Protein AF-A0A0B2UQ10-F1 (afdb_monomer_lite)

Secondary structure (DSSP, 8-state):
-HHHHHHHTTTSTTHHHH-EEEE-SHHHHHHHHHH-TTSEEEE---GGGSS---TTSHHHHHHHHHHHHHHHHHHHTT--EEE--TTPPPSS-GGGG-GGG-TT-SEEE--S---TT-TTTTT--HHHHHHHHHHHHHT-TTHHHHHHHHHHHHHTS---HHHHHHHHHHHHHHS--

Radius of gyration: 16.88 Å; chains: 1; bounding box: 43×41×45 Å

InterPro domains:
  IPR005069 Nucleotide-diphospho-sugar transferase [PF03407] (15-124)

pLDDT: mean 71.68, std 19.84, range [31.17, 96.81]

Structure (mmCIF, N/CA/C/O backbone):
data_AF-A0A0B2UQ10-F1
#
_entry.id   AF-A0A0B2UQ10-F1
#
loop_
_atom_site.group_PDB
_atom_site.id
_atom_site.type_symbol
_atom_site.label_atom_id
_atom_site.label_alt_id
_atom_site.label_comp_id
_atom_site.label_asym_id
_atom_site.label_entity_id
_atom_site.label_seq_id
_atom_site.pdbx_PDB_ins_code
_atom_site.Cartn_x
_atom_site.Cartn_y
_atom_site.Cartn_z
_atom_site.occupancy
_atom_site.B_iso_or_equiv
_atom_site.auth_seq_id
_atom_site.auth_comp_id
_atom_site.auth_asym_id
_atom_site.auth_atom_id
_atom_site.pdbx_PDB_model_num
ATOM 1 N N . MET A 1 1 ? 10.064 -7.981 -3.252 1.00 75.38 1 MET A N 1
ATOM 2 C CA . MET A 1 1 ? 9.809 -7.878 -1.796 1.00 75.38 1 MET A CA 1
ATOM 3 C C . MET A 1 1 ? 8.342 -8.130 -1.459 1.00 75.38 1 MET A C 1
ATOM 5 O O . MET A 1 1 ? 8.085 -8.868 -0.522 1.00 75.38 1 MET A O 1
ATOM 9 N N . THR A 1 2 ? 7.395 -7.695 -2.297 1.00 87.62 2 THR A N 1
ATOM 10 C CA . THR A 1 2 ? 5.944 -7.955 -2.165 1.00 87.62 2 THR A CA 1
ATOM 11 C C . THR A 1 2 ? 5.552 -9.396 -1.809 1.00 87.62 2 THR A C 1
ATOM 13 O O . THR A 1 2 ? 4.711 -9.603 -0.942 1.00 87.62 2 THR A O 1
ATOM 16 N N . PHE A 1 3 ? 6.159 -10.416 -2.428 1.00 91.19 3 PHE A N 1
ATOM 17 C CA . PHE A 1 3 ? 5.834 -11.816 -2.110 1.00 91.19 3 PHE A CA 1
ATOM 18 C C . PHE A 1 3 ? 6.273 -12.227 -0.700 1.00 91.19 3 PHE A C 1
ATOM 20 O O . PHE A 1 3 ? 5.588 -13.026 -0.071 1.00 91.19 3 PHE A O 1
ATOM 27 N N . ASN A 1 4 ? 7.354 -11.648 -0.167 1.00 89.62 4 ASN A N 1
ATOM 28 C CA . ASN A 1 4 ? 7.750 -11.888 1.221 1.00 89.62 4 ASN A CA 1
ATOM 29 C C . ASN A 1 4 ? 6.690 -11.336 2.178 1.00 89.62 4 ASN A C 1
ATOM 31 O O . ASN A 1 4 ? 6.293 -12.041 3.102 1.00 89.62 4 ASN A O 1
ATOM 35 N N . PHE A 1 5 ? 6.186 -10.126 1.916 1.00 90.62 5 PHE A N 1
ATOM 36 C CA . PHE A 1 5 ? 5.100 -9.521 2.688 1.00 90.62 5 PHE A CA 1
ATOM 37 C C . PHE A 1 5 ? 3.813 -10.358 2.627 1.00 90.62 5 PHE A C 1
ATOM 39 O O . PHE A 1 5 ? 3.221 -10.676 3.659 1.00 90.62 5 PHE A O 1
ATOM 46 N N . LEU A 1 6 ? 3.401 -10.774 1.425 1.00 92.44 6 LEU A N 1
ATOM 47 C CA . LEU A 1 6 ? 2.201 -11.595 1.233 1.00 92.44 6 LEU A CA 1
ATOM 48 C C . LEU A 1 6 ? 2.303 -12.944 1.948 1.00 92.44 6 LEU A C 1
ATOM 50 O O . LEU A 1 6 ? 1.349 -13.369 2.594 1.00 92.44 6 LEU A O 1
ATOM 54 N N . CYS A 1 7 ? 3.467 -13.591 1.891 1.00 92.88 7 CYS A N 1
ATOM 55 C CA . CYS A 1 7 ? 3.723 -14.821 2.633 1.00 92.88 7 CYS A CA 1
ATOM 56 C C . CYS A 1 7 ? 3.725 -14.593 4.150 1.00 92.88 7 CYS A C 1
ATOM 58 O O . CYS A 1 7 ? 3.134 -15.387 4.876 1.00 92.88 7 CYS A O 1
ATOM 60 N N . ASN A 1 8 ? 4.354 -13.516 4.632 1.00 92.50 8 ASN A N 1
ATOM 61 C CA . ASN A 1 8 ? 4.400 -13.178 6.056 1.00 92.50 8 ASN A CA 1
ATOM 62 C C . ASN A 1 8 ? 3.000 -12.935 6.641 1.00 92.50 8 ASN A C 1
ATOM 64 O O . ASN A 1 8 ? 2.715 -13.365 7.754 1.00 92.50 8 ASN A O 1
ATOM 68 N N . THR A 1 9 ? 2.122 -12.291 5.877 1.00 93.00 9 THR A N 1
ATOM 69 C CA . THR A 1 9 ? 0.772 -11.919 6.319 1.00 93.00 9 THR A CA 1
ATOM 70 C C . THR A 1 9 ? -0.309 -12.923 5.913 1.00 93.00 9 THR A C 1
ATOM 72 O O . THR A 1 9 ? -1.479 -12.699 6.207 1.00 93.00 9 THR A O 1
ATOM 75 N N . ARG A 1 10 ? 0.053 -14.040 5.263 1.00 93.50 10 ARG A N 1
ATOM 76 C CA . ARG A 1 10 ? -0.897 -15.024 4.710 1.00 93.50 10 ARG A CA 1
ATOM 77 C C . ARG A 1 10 ? -1.875 -15.565 5.746 1.00 93.50 10 ARG A C 1
ATOM 79 O O . ARG A 1 10 ? -3.054 -15.728 5.449 1.00 93.50 10 ARG A O 1
ATOM 86 N N . ASP A 1 11 ? -1.369 -15.840 6.941 1.00 93.62 11 ASP A N 1
ATOM 87 C CA . ASP A 1 11 ? -2.136 -16.486 8.005 1.00 93.62 11 ASP A CA 1
ATOM 88 C C . ASP A 1 11 ? -2.779 -15.444 8.955 1.00 93.62 11 ASP A C 1
ATOM 90 O O . ASP A 1 11 ? -3.417 -15.809 9.941 1.00 93.62 11 ASP A O 1
ATOM 94 N N . LEU A 1 12 ? -2.642 -14.141 8.655 1.00 93.19 12 LEU A N 1
ATOM 95 C CA . LEU A 1 12 ? -3.288 -13.046 9.383 1.00 93.19 12 LEU A CA 1
ATOM 96 C C . LEU A 1 12 ? -4.650 -12.735 8.752 1.00 93.19 12 LEU A C 1
ATOM 98 O O . LEU A 1 12 ? -4.748 -12.199 7.642 1.00 93.19 12 LEU A O 1
ATOM 102 N N . GLU A 1 13 ? -5.721 -13.077 9.464 1.00 90.62 13 GLU A N 1
ATOM 103 C CA . GLU A 1 13 ? -7.069 -12.986 8.917 1.00 90.62 13 GLU A CA 1
ATOM 104 C C . GLU A 1 13 ? -7.455 -11.548 8.536 1.00 90.62 13 GLU A C 1
ATOM 106 O O . GLU A 1 13 ? -7.247 -10.585 9.270 1.00 90.62 13 GLU A O 1
ATOM 111 N N . GLY A 1 14 ? -8.048 -11.401 7.349 1.00 89.31 14 GLY A N 1
ATOM 112 C CA . GLY A 1 14 ? -8.581 -10.128 6.874 1.00 89.31 14 GLY A CA 1
ATOM 113 C C . GLY A 1 14 ? -7.545 -9.175 6.289 1.00 89.31 14 GLY A C 1
ATOM 114 O O . GLY A 1 14 ? -7.948 -8.297 5.530 1.00 89.31 14 GLY A O 1
ATOM 115 N N . VAL A 1 15 ? -6.243 -9.385 6.519 1.00 91.31 15 VAL A N 1
ATOM 116 C CA . VAL A 1 15 ? -5.195 -8.453 6.074 1.00 91.31 15 VAL A CA 1
ATOM 117 C C . VAL A 1 15 ? -5.246 -8.219 4.566 1.00 91.31 15 VAL A C 1
ATOM 119 O O . VAL A 1 15 ? -5.431 -7.093 4.112 1.00 91.31 15 VAL A O 1
ATOM 122 N N . HIS A 1 16 ? -5.204 -9.282 3.761 1.00 92.12 16 HIS A N 1
ATOM 123 C CA . HIS A 1 16 ? -5.190 -9.156 2.295 1.00 92.12 16 HIS A CA 1
ATOM 124 C C . HIS A 1 16 ? -6.481 -8.573 1.702 1.00 92.12 16 HIS A C 1
ATOM 126 O O . HIS A 1 16 ? -6.455 -8.056 0.588 1.00 92.12 16 HIS A O 1
ATOM 132 N N . ARG A 1 17 ? -7.610 -8.618 2.428 1.00 90.38 17 ARG A N 1
ATOM 133 C CA . ARG A 1 17 ? -8.879 -8.009 1.980 1.00 90.38 17 ARG A CA 1
ATOM 134 C C . ARG A 1 17 ? -8.892 -6.491 2.152 1.00 90.38 17 ARG A C 1
ATOM 136 O O . ARG A 1 17 ? -9.670 -5.817 1.475 1.00 90.38 17 ARG A O 1
ATOM 143 N N . ARG A 1 18 ? -8.068 -5.982 3.070 1.00 88.81 18 ARG A N 1
ATOM 144 C CA . ARG A 1 18 ? -7.973 -4.565 3.437 1.00 88.81 18 ARG A CA 1
ATOM 145 C C . ARG A 1 18 ? -6.855 -3.826 2.703 1.00 88.81 18 ARG A C 1
ATOM 147 O O . ARG A 1 18 ? -6.827 -2.604 2.731 1.00 88.81 18 ARG A O 1
ATOM 154 N N . LEU A 1 19 ? -5.968 -4.552 2.028 1.00 90.19 19 LEU A N 1
ATOM 155 C CA . LEU A 1 19 ? -4.857 -3.983 1.270 1.00 90.19 19 LEU A CA 1
ATOM 156 C C . LEU A 1 19 ? -5.188 -3.866 -0.217 1.00 90.19 19 LEU A C 1
ATOM 158 O O . LEU A 1 19 ? -5.920 -4.684 -0.777 1.00 90.19 19 LEU A O 1
ATOM 162 N N . ILE A 1 20 ? -4.604 -2.854 -0.856 1.00 91.38 20 ILE A N 1
ATOM 163 C CA . ILE A 1 20 ? -4.613 -2.669 -2.307 1.00 91.38 20 ILE A CA 1
ATOM 164 C C . ILE A 1 20 ? -3.161 -2.540 -2.762 1.00 91.38 20 ILE A C 1
ATOM 166 O O . ILE A 1 20 ? -2.430 -1.673 -2.290 1.00 91.38 20 ILE A O 1
ATOM 170 N N . PHE A 1 21 ? -2.750 -3.394 -3.693 1.00 91.38 21 PHE A N 1
ATOM 171 C CA . PHE A 1 21 ? -1.413 -3.366 -4.279 1.00 91.38 21 PHE A CA 1
ATOM 172 C C . PHE A 1 21 ? -1.411 -2.522 -5.549 1.00 91.38 21 PHE A C 1
ATOM 174 O O . PHE A 1 21 ? -2.177 -2.792 -6.470 1.00 91.38 21 PHE A O 1
ATOM 181 N N . ILE A 1 22 ? -0.533 -1.527 -5.638 1.00 89.94 22 ILE A N 1
ATOM 182 C CA . ILE A 1 22 ? -0.360 -0.736 -6.860 1.00 89.94 22 ILE A CA 1
ATOM 183 C C . ILE A 1 22 ? 0.824 -1.310 -7.639 1.00 89.94 22 ILE A C 1
ATOM 185 O O . ILE A 1 22 ? 1.955 -1.307 -7.161 1.00 89.94 22 ILE A O 1
ATOM 189 N N . THR A 1 23 ? 0.556 -1.830 -8.834 1.00 90.19 23 THR A N 1
ATOM 190 C CA . THR A 1 23 ? 1.564 -2.412 -9.731 1.00 90.19 23 THR A CA 1
ATOM 191 C C . THR A 1 23 ? 1.913 -1.413 -10.824 1.00 90.19 23 THR A C 1
ATOM 193 O O . THR A 1 23 ? 1.020 -0.867 -11.475 1.00 90.19 23 THR A O 1
ATOM 196 N N . LEU A 1 24 ? 3.209 -1.148 -11.008 1.00 88.62 24 LEU A N 1
ATOM 197 C CA . LEU A 1 24 ? 3.675 -0.058 -11.871 1.00 88.62 24 LEU A CA 1
ATOM 198 C C . LEU A 1 24 ? 4.024 -0.506 -13.290 1.00 88.62 24 LEU A C 1
ATOM 200 O O . LEU A 1 24 ? 4.004 0.303 -14.212 1.00 88.62 24 LEU A O 1
ATOM 204 N N . ASP A 1 25 ? 4.301 -1.792 -13.484 1.00 88.19 25 ASP A N 1
ATOM 205 C CA . ASP A 1 25 ? 4.641 -2.402 -14.764 1.00 88.19 25 ASP A CA 1
ATOM 206 C C . ASP A 1 25 ? 3.806 -3.671 -15.014 1.00 88.19 25 ASP A C 1
ATOM 208 O O . ASP A 1 25 ? 3.183 -4.233 -14.109 1.00 88.19 25 ASP A O 1
ATOM 212 N N . SER A 1 26 ? 3.741 -4.098 -16.277 1.00 90.38 26 SER A N 1
ATOM 213 C CA . SER A 1 26 ? 2.923 -5.249 -16.673 1.00 90.38 26 SER A CA 1
ATOM 214 C C . SER A 1 26 ? 3.418 -6.560 -16.071 1.00 90.38 26 SER A C 1
ATOM 216 O O . SER A 1 26 ? 2.599 -7.412 -15.744 1.00 90.38 26 SER A O 1
ATOM 218 N N . THR A 1 27 ? 4.730 -6.713 -15.882 1.00 91.44 27 THR A N 1
ATOM 219 C CA . THR A 1 27 ? 5.321 -7.927 -15.308 1.00 91.44 27 THR A CA 1
ATOM 220 C C . THR A 1 27 ? 4.860 -8.095 -13.869 1.00 91.44 27 THR A C 1
ATOM 222 O O . THR A 1 27 ? 4.360 -9.158 -13.513 1.00 91.44 27 THR A O 1
ATOM 225 N N . ALA A 1 28 ? 4.952 -7.040 -13.052 1.00 90.31 28 ALA A N 1
ATOM 226 C CA . ALA A 1 28 ? 4.491 -7.076 -11.666 1.00 90.31 28 ALA A CA 1
ATOM 227 C C . ALA A 1 28 ? 2.990 -7.384 -11.560 1.00 90.31 28 ALA A C 1
ATOM 229 O O . ALA A 1 28 ? 2.598 -8.218 -10.744 1.00 90.31 28 ALA A O 1
ATOM 230 N N . ARG A 1 29 ? 2.159 -6.759 -12.405 1.00 93.12 29 ARG A N 1
ATOM 231 C CA . ARG A 1 29 ? 0.713 -7.029 -12.481 1.00 93.12 29 ARG A CA 1
ATOM 232 C C . ARG A 1 29 ? 0.425 -8.493 -12.805 1.00 93.12 29 ARG A C 1
ATOM 234 O O . ARG A 1 29 ? -0.365 -9.133 -12.112 1.00 93.12 29 ARG A O 1
ATOM 241 N N . ASP A 1 30 ? 1.028 -9.003 -13.875 1.00 95.19 30 ASP A N 1
ATOM 242 C CA . ASP A 1 30 ? 0.727 -10.336 -14.396 1.00 95.19 30 ASP A CA 1
ATOM 243 C C . ASP A 1 30 ? 1.186 -11.415 -13.413 1.00 95.19 30 ASP A C 1
ATOM 245 O O . ASP A 1 30 ? 0.400 -12.293 -13.057 1.00 95.19 30 ASP A O 1
ATOM 249 N N . VAL A 1 31 ? 2.396 -11.268 -12.867 1.00 95.56 31 VAL A N 1
ATOM 250 C CA . VAL A 1 31 ? 2.940 -12.168 -11.843 1.00 95.56 31 VAL A CA 1
ATOM 251 C C . VAL A 1 31 ? 2.103 -12.112 -10.561 1.00 95.56 31 VAL A C 1
ATOM 253 O O . VAL A 1 31 ? 1.732 -13.151 -10.021 1.00 95.56 31 VAL A O 1
ATOM 256 N N . LEU A 1 32 ? 1.734 -10.928 -10.062 1.00 94.69 32 LEU A N 1
ATOM 257 C CA . LEU A 1 32 ? 0.905 -10.845 -8.856 1.00 94.69 32 LEU A CA 1
ATOM 258 C C . LEU A 1 32 ? -0.469 -11.497 -9.067 1.00 94.69 32 LEU A C 1
ATOM 260 O O . LEU A 1 32 ? -0.946 -12.217 -8.191 1.00 94.69 32 LEU A O 1
ATOM 264 N N . LYS A 1 33 ? -1.082 -11.290 -10.239 1.00 94.56 33 LYS A N 1
ATOM 265 C CA . LYS A 1 33 ? -2.378 -11.884 -10.586 1.00 94.56 33 LYS A CA 1
ATOM 266 C C . LYS A 1 33 ? -2.324 -13.407 -10.679 1.00 94.56 33 LYS A C 1
ATOM 268 O O . LYS A 1 33 ? -3.293 -14.061 -10.308 1.00 94.56 33 LYS A O 1
ATOM 273 N N . GLU A 1 34 ? -1.223 -13.947 -11.191 1.00 96.81 34 GLU A N 1
ATOM 274 C CA . GLU A 1 34 ? -1.011 -15.385 -11.338 1.00 96.81 34 GLU A CA 1
ATOM 275 C C . GLU A 1 34 ? -0.899 -16.081 -9.976 1.00 96.81 34 GLU A C 1
ATOM 277 O O . GLU A 1 34 ? -1.621 -17.040 -9.712 1.00 96.81 34 GLU A O 1
ATOM 282 N N . TYR A 1 35 ? -0.032 -15.578 -9.090 1.00 96.25 35 TYR A N 1
ATOM 283 C CA . TYR A 1 35 ? 0.262 -16.241 -7.814 1.00 96.25 35 TYR A CA 1
ATOM 284 C C . TYR A 1 35 ? -0.714 -15.874 -6.686 1.00 96.25 35 TYR A C 1
ATOM 286 O O . TYR A 1 35 ? -0.946 -16.685 -5.790 1.00 96.25 35 TYR A O 1
ATOM 294 N N . TRP A 1 36 ? -1.292 -14.670 -6.714 1.00 95.25 36 TRP A N 1
ATOM 295 C CA . TRP A 1 36 ? -2.166 -14.143 -5.661 1.00 95.25 36 TRP A CA 1
ATOM 296 C C . TRP A 1 36 ? -3.455 -13.534 -6.243 1.00 95.25 36 TRP A C 1
ATOM 298 O O . TRP A 1 36 ? -3.735 -12.355 -6.040 1.00 95.25 36 TRP A O 1
ATOM 308 N N . PRO A 1 37 ? -4.308 -14.314 -6.931 1.00 93.44 37 PRO A N 1
ATOM 309 C CA . PRO A 1 37 ? -5.456 -13.783 -7.681 1.00 93.44 37 PRO A CA 1
ATOM 310 C C . PRO A 1 37 ? -6.519 -13.083 -6.820 1.00 93.44 37 PRO A C 1
ATOM 312 O O . PRO A 1 37 ? -7.324 -12.314 -7.342 1.00 93.44 37 PRO A O 1
ATOM 315 N N . ASN A 1 38 ? -6.538 -13.351 -5.512 1.00 91.00 38 ASN A N 1
ATOM 316 C CA . ASN A 1 38 ? -7.546 -12.836 -4.586 1.00 91.00 38 ASN A CA 1
ATOM 317 C C . ASN A 1 38 ? -7.161 -11.501 -3.931 1.00 91.00 38 ASN A C 1
ATOM 319 O O . ASN A 1 38 ? -8.001 -10.903 -3.256 1.00 91.00 38 ASN A O 1
ATOM 323 N N . VAL A 1 39 ? -5.915 -11.036 -4.084 1.00 92.50 39 VAL A N 1
ATOM 324 C CA . VAL A 1 39 ? -5.520 -9.728 -3.544 1.00 92.50 39 VAL A CA 1
ATOM 325 C C . VAL A 1 39 ? -6.015 -8.625 -4.467 1.00 92.50 39 VAL A C 1
ATOM 327 O O . VAL A 1 39 ? -6.021 -8.764 -5.693 1.00 92.50 39 VAL A O 1
ATOM 330 N N . ARG A 1 40 ? -6.438 -7.503 -3.884 1.00 93.44 40 ARG A N 1
ATOM 331 C CA . ARG A 1 40 ? -6.846 -6.345 -4.679 1.00 93.44 40 ARG A CA 1
ATOM 332 C C . ARG A 1 40 ? -5.602 -5.698 -5.261 1.00 93.44 40 ARG A C 1
ATOM 334 O O . ARG A 1 40 ? -4.668 -5.381 -4.527 1.00 93.44 40 ARG A O 1
ATOM 341 N N . GLN A 1 41 ? -5.608 -5.480 -6.567 1.00 90.00 41 GLN A N 1
ATOM 342 C CA . GLN A 1 41 ? -4.530 -4.786 -7.250 1.00 90.00 41 GLN A CA 1
ATOM 343 C C . GLN A 1 41 ? -5.071 -3.688 -8.157 1.00 90.00 41 GLN A C 1
ATOM 345 O O . GLN A 1 41 ? -6.110 -3.852 -8.796 1.00 90.00 41 GLN A O 1
ATOM 350 N N . LEU A 1 42 ? -4.322 -2.599 -8.241 1.00 90.00 42 LEU A N 1
ATOM 351 C CA . LEU A 1 42 ? -4.483 -1.536 -9.214 1.00 90.00 42 LEU A CA 1
ATOM 352 C C . LEU A 1 42 ? -3.263 -1.551 -10.131 1.00 90.00 42 LEU A C 1
ATOM 354 O O . LEU A 1 42 ? -2.126 -1.529 -9.663 1.00 90.00 42 LEU A O 1
ATOM 358 N N . TYR A 1 43 ? -3.493 -1.585 -11.439 1.00 87.00 43 TYR A N 1
ATOM 359 C CA . TYR A 1 43 ? -2.420 -1.449 -12.416 1.00 87.00 43 TYR A CA 1
ATOM 360 C C . TYR A 1 43 ? -2.294 0.009 -12.850 1.00 87.00 43 TYR A C 1
ATOM 362 O O . TYR A 1 43 ? -3.204 0.546 -13.479 1.00 87.00 43 TYR A O 1
ATOM 370 N N . TRP A 1 44 ? -1.158 0.625 -12.532 1.00 86.00 44 TRP A N 1
ATOM 371 C CA . TRP A 1 44 ? -0.831 2.000 -12.886 1.00 86.00 44 TRP A CA 1
ATOM 372 C C . TRP A 1 44 ? 0.450 2.009 -13.726 1.00 86.00 44 TRP A C 1
ATOM 374 O O . TRP A 1 44 ? 1.544 2.035 -13.167 1.00 86.00 44 TRP A O 1
ATOM 384 N N . PRO A 1 45 ? 0.366 1.968 -15.065 1.00 82.56 45 PRO A N 1
ATOM 385 C CA . PRO A 1 45 ? 1.557 1.925 -15.899 1.00 82.56 45 PRO A CA 1
ATOM 386 C C . PRO A 1 45 ? 2.394 3.199 -15.729 1.00 82.56 45 PRO A C 1
ATOM 388 O O . PRO A 1 45 ? 1.976 4.282 -16.131 1.00 82.56 45 PRO A O 1
ATOM 391 N N . THR A 1 46 ? 3.616 3.046 -15.221 1.00 82.75 46 THR A N 1
ATOM 392 C CA . THR A 1 46 ? 4.589 4.142 -15.092 1.00 82.75 46 THR A CA 1
ATOM 393 C C . THR A 1 46 ? 5.857 3.810 -15.884 1.00 82.75 46 THR A C 1
ATOM 395 O O . THR A 1 46 ? 6.815 3.294 -15.310 1.00 82.75 46 THR A O 1
ATOM 398 N N . PRO A 1 47 ? 5.899 4.079 -17.208 1.00 81.44 47 PRO A N 1
ATOM 399 C CA . PRO A 1 47 ? 7.003 3.664 -18.083 1.00 81.44 47 PRO A CA 1
ATOM 400 C C . PRO A 1 47 ? 8.396 4.122 -17.635 1.00 81.44 47 PRO A C 1
ATOM 402 O O . PRO A 1 47 ? 9.379 3.423 -17.875 1.00 81.44 47 PRO A O 1
ATOM 405 N N . SER A 1 48 ? 8.492 5.270 -16.955 1.00 77.69 48 SER A N 1
ATOM 406 C CA . SER A 1 48 ? 9.748 5.778 -16.385 1.00 77.69 48 SER A CA 1
ATOM 407 C C . SER A 1 48 ? 10.335 4.876 -15.292 1.00 77.69 48 SER A C 1
ATOM 409 O O . SER A 1 48 ? 11.527 4.971 -15.019 1.00 77.69 48 SER A O 1
ATOM 411 N N . LEU A 1 49 ? 9.530 3.983 -14.709 1.00 79.12 49 LEU A N 1
ATOM 412 C CA . LEU A 1 49 ? 9.902 3.068 -13.626 1.00 79.12 49 LEU A CA 1
ATOM 413 C C . LEU A 1 49 ? 10.000 1.601 -14.076 1.00 79.12 49 LEU A C 1
ATOM 415 O O . LEU A 1 49 ? 10.154 0.717 -13.242 1.00 79.12 49 LEU A O 1
ATOM 419 N N . TYR A 1 50 ? 9.915 1.312 -15.381 1.00 82.06 50 TYR A N 1
ATOM 420 C CA . TYR A 1 50 ? 9.951 -0.075 -15.885 1.00 82.06 50 TYR A CA 1
ATOM 421 C C . TYR A 1 50 ? 11.339 -0.709 -15.798 1.00 82.06 50 TYR A C 1
ATOM 423 O O . TYR A 1 50 ? 11.476 -1.930 -15.850 1.00 82.06 50 TYR A O 1
ATOM 431 N N . ARG A 1 51 ? 12.386 0.115 -15.727 1.00 80.00 51 ARG A N 1
ATOM 432 C CA . ARG A 1 51 ? 13.755 -0.367 -15.557 1.00 80.00 51 ARG A CA 1
ATOM 433 C C . ARG A 1 51 ? 14.061 -0.489 -14.069 1.00 80.00 51 ARG A C 1
ATOM 435 O O . ARG A 1 51 ? 13.637 0.385 -13.323 1.00 80.00 51 ARG A O 1
ATOM 442 N N . PRO A 1 52 ? 14.822 -1.508 -13.641 1.00 79.12 52 PRO A N 1
ATOM 443 C CA . PRO A 1 52 ? 15.356 -1.545 -12.286 1.00 79.12 52 PRO A CA 1
ATOM 444 C C . PRO A 1 52 ? 16.153 -0.269 -11.988 1.00 79.12 52 PRO A C 1
ATOM 446 O O . PRO A 1 52 ? 16.901 0.194 -12.849 1.00 79.12 52 PRO A O 1
ATOM 449 N N . PHE A 1 53 ? 15.996 0.268 -10.782 1.00 80.19 53 PHE A N 1
ATOM 450 C CA . PHE A 1 53 ? 16.684 1.468 -10.305 1.00 80.19 53 PHE A CA 1
ATOM 451 C C . PHE A 1 53 ? 17.196 1.260 -8.878 1.00 80.19 53 PHE A C 1
ATOM 453 O O . PHE A 1 53 ? 16.614 0.502 -8.099 1.00 80.19 53 PHE A O 1
ATOM 460 N N . SER A 1 54 ? 18.291 1.937 -8.536 1.00 75.12 54 SER A N 1
ATOM 461 C CA . SER A 1 54 ? 18.812 2.029 -7.169 1.00 75.12 54 SER A CA 1
ATOM 462 C C . SER A 1 54 ? 18.152 3.165 -6.374 1.00 75.12 54 SER A C 1
ATOM 464 O O . SER A 1 54 ? 17.614 4.107 -6.952 1.00 75.12 54 SER A O 1
ATOM 466 N N . PHE A 1 55 ? 18.253 3.121 -5.042 1.00 68.12 55 PHE A N 1
ATOM 467 C CA . PHE A 1 55 ? 17.743 4.159 -4.131 1.00 68.12 55 PHE A CA 1
ATOM 468 C C . PHE A 1 55 ? 18.335 5.556 -4.399 1.00 68.12 55 PHE A C 1
ATOM 470 O O . PHE A 1 55 ? 17.693 6.571 -4.142 1.00 68.12 55 PHE A O 1
ATOM 477 N N . ALA A 1 56 ? 19.554 5.614 -4.943 1.00 70.12 56 ALA A N 1
ATOM 478 C CA . ALA A 1 56 ? 20.251 6.859 -5.263 1.00 70.12 56 ALA A CA 1
ATOM 479 C C . ALA A 1 56 ? 19.850 7.460 -6.628 1.00 70.12 56 ALA A C 1
ATOM 481 O O . ALA A 1 56 ? 20.376 8.499 -7.024 1.00 70.12 56 ALA A O 1
ATOM 482 N N . GLU A 1 57 ? 18.953 6.814 -7.378 1.00 75.38 57 GLU A N 1
ATOM 483 C CA . GLU A 1 57 ? 18.570 7.249 -8.721 1.00 75.38 57 GLU A CA 1
ATOM 484 C C . GLU A 1 57 ? 17.287 8.090 -8.724 1.00 75.38 57 GLU A C 1
ATOM 486 O O . GLU A 1 57 ? 16.372 7.887 -7.928 1.00 75.38 57 GLU A O 1
ATOM 491 N N . GLY A 1 58 ? 17.166 9.008 -9.690 1.00 76.56 58 GLY A N 1
ATOM 492 C CA . GLY A 1 58 ? 15.978 9.864 -9.832 1.00 76.56 58 GLY A CA 1
ATOM 493 C C . GLY A 1 58 ? 14.672 9.092 -10.074 1.00 76.56 58 GLY A C 1
ATOM 494 O O . GLY A 1 58 ? 13.590 9.578 -9.741 1.00 76.56 58 GLY A O 1
ATOM 495 N N . ALA A 1 59 ? 14.755 7.865 -10.595 1.00 78.25 59 ALA A N 1
ATOM 496 C CA . ALA A 1 59 ? 13.606 6.968 -10.702 1.00 78.25 59 ALA A CA 1
ATOM 497 C C . ALA A 1 59 ? 13.046 6.591 -9.316 1.00 78.25 59 ALA A C 1
ATOM 499 O O . ALA A 1 59 ? 11.832 6.607 -9.126 1.00 78.25 59 ALA A O 1
ATOM 500 N N . TYR A 1 60 ? 13.908 6.377 -8.318 1.00 77.94 60 TYR A N 1
ATOM 501 C CA . TYR A 1 60 ? 13.482 6.151 -6.935 1.00 77.94 60 TYR A CA 1
ATOM 502 C C . TYR A 1 60 ? 12.753 7.372 -6.364 1.00 77.94 60 TYR A C 1
ATOM 504 O O . TYR A 1 60 ? 11.682 7.250 -5.780 1.00 77.94 60 TYR A O 1
ATOM 512 N N . GLN A 1 61 ? 13.262 8.575 -6.640 1.00 79.19 61 GLN A N 1
ATOM 513 C CA . GLN A 1 61 ? 12.616 9.828 -6.227 1.00 79.19 61 GLN A CA 1
ATOM 514 C C . GLN A 1 61 ? 11.240 10.027 -6.883 1.00 79.19 61 GLN A C 1
ATOM 516 O O . GLN A 1 61 ? 10.303 10.535 -6.269 1.00 79.19 61 GLN A O 1
ATOM 521 N N . THR A 1 62 ? 11.081 9.556 -8.121 1.00 80.25 62 THR A N 1
ATOM 522 C CA . THR A 1 62 ? 9.796 9.583 -8.834 1.00 80.25 62 THR A CA 1
ATOM 523 C C . THR A 1 62 ? 8.755 8.675 -8.168 1.00 80.25 62 THR A C 1
ATOM 525 O O . THR A 1 62 ? 7.566 8.994 -8.191 1.00 80.25 62 THR A O 1
ATOM 528 N N . LEU A 1 63 ? 9.177 7.572 -7.536 1.00 81.44 63 LEU A N 1
ATOM 529 C CA . LEU A 1 63 ? 8.281 6.707 -6.765 1.00 81.44 63 LEU A CA 1
ATOM 530 C C . LEU A 1 63 ? 7.715 7.433 -5.535 1.00 81.44 63 LEU A C 1
ATOM 532 O O . LEU A 1 63 ? 6.522 7.306 -5.258 1.00 81.44 63 LEU A O 1
ATOM 536 N N . TYR A 1 64 ? 8.527 8.232 -4.837 1.00 79.50 64 TYR A N 1
ATOM 537 C CA . TYR A 1 64 ? 8.025 9.057 -3.737 1.00 79.50 64 TYR A CA 1
ATOM 538 C C . TYR A 1 64 ? 7.063 10.132 -4.211 1.00 79.50 64 TYR A C 1
ATOM 540 O O . TYR A 1 64 ? 5.987 10.282 -3.643 1.00 79.50 64 TYR A O 1
ATOM 548 N N . LEU A 1 65 ? 7.392 10.831 -5.297 1.00 81.94 65 LEU A N 1
ATOM 549 C CA . LEU A 1 65 ? 6.484 11.823 -5.862 1.00 81.94 65 LEU A CA 1
ATOM 550 C C . LEU A 1 65 ? 5.127 11.196 -6.223 1.00 81.94 65 LEU A C 1
ATOM 552 O O . LEU A 1 65 ? 4.080 11.778 -5.948 1.00 81.94 65 LEU A O 1
ATOM 556 N N . LEU A 1 66 ? 5.129 9.988 -6.796 1.00 83.62 66 LEU A N 1
ATOM 557 C CA . LEU A 1 66 ? 3.905 9.238 -7.082 1.00 83.62 66 LEU A CA 1
ATOM 558 C C . LEU A 1 66 ? 3.113 8.929 -5.803 1.00 83.62 66 LEU A C 1
ATOM 560 O O . LEU A 1 66 ? 1.911 9.193 -5.755 1.00 83.62 66 LEU A O 1
ATOM 564 N N . ARG A 1 67 ? 3.776 8.394 -4.771 1.00 85.31 67 ARG A N 1
ATOM 565 C CA . ARG A 1 67 ? 3.154 8.096 -3.473 1.00 85.31 67 ARG A CA 1
ATOM 566 C C . ARG A 1 67 ? 2.563 9.365 -2.843 1.00 85.31 67 ARG A C 1
ATOM 568 O O . ARG A 1 67 ? 1.429 9.332 -2.375 1.00 85.31 67 ARG A O 1
ATOM 575 N N . ALA A 1 68 ? 3.291 10.482 -2.861 1.00 85.19 68 ALA A N 1
ATOM 576 C CA . ALA A 1 68 ? 2.863 11.741 -2.254 1.00 85.19 68 ALA A CA 1
ATOM 577 C C . ALA A 1 68 ? 1.670 12.351 -3.001 1.00 85.19 68 ALA A C 1
ATOM 579 O O . ALA A 1 68 ? 0.694 12.771 -2.383 1.00 85.19 68 ALA A O 1
ATOM 580 N N . ASN A 1 69 ? 1.697 12.323 -4.336 1.00 84.00 69 ASN A N 1
ATOM 581 C CA . ASN A 1 69 ? 0.573 12.764 -5.160 1.00 84.00 69 ASN A CA 1
ATOM 582 C C . ASN A 1 69 ? -0.686 11.921 -4.901 1.00 84.00 69 ASN A C 1
ATOM 584 O O . ASN A 1 69 ? -1.782 12.471 -4.782 1.00 84.00 69 ASN A O 1
ATOM 588 N N . LEU A 1 70 ? -0.536 10.598 -4.775 1.00 84.88 70 LEU A N 1
ATOM 589 C CA . LEU A 1 70 ? -1.643 9.704 -4.436 1.00 84.88 70 LEU A CA 1
ATOM 590 C C . LEU A 1 70 ? -2.219 10.026 -3.052 1.00 84.88 70 LEU A C 1
ATOM 592 O O . LEU A 1 70 ? -3.434 10.143 -2.916 1.00 84.88 70 LEU A O 1
ATOM 596 N N . ALA A 1 71 ? -1.356 10.214 -2.053 1.00 87.12 71 ALA A N 1
ATOM 597 C CA . ALA A 1 71 ? -1.753 10.596 -0.702 1.00 87.12 71 ALA A CA 1
ATOM 598 C C . ALA A 1 71 ? -2.556 11.906 -0.691 1.00 87.12 71 ALA A C 1
ATOM 600 O O . ALA A 1 71 ? -3.663 11.942 -0.161 1.00 87.12 71 ALA A O 1
ATOM 601 N N . VAL A 1 72 ? -2.050 12.961 -1.342 1.00 85.38 72 VAL A N 1
ATOM 602 C CA . VAL A 1 72 ? -2.757 14.250 -1.463 1.00 85.38 72 VAL A CA 1
ATOM 603 C C . VAL A 1 72 ? -4.122 14.073 -2.125 1.00 85.38 72 VAL A C 1
ATOM 605 O O . VAL A 1 72 ? -5.101 14.662 -1.674 1.00 85.38 72 VAL A O 1
ATOM 608 N N . CYS A 1 73 ? -4.206 13.266 -3.184 1.00 83.62 73 CYS A N 1
ATOM 609 C CA . CYS A 1 73 ? -5.464 13.016 -3.881 1.00 83.62 73 CYS A CA 1
ATOM 610 C C . CYS A 1 73 ? -6.486 12.314 -2.977 1.00 83.62 73 CYS A C 1
ATOM 612 O O . CYS A 1 73 ? -7.624 12.768 -2.892 1.00 83.62 73 CYS A O 1
ATOM 614 N N . LEU A 1 74 ? -6.075 11.276 -2.245 1.00 85.06 74 LEU A N 1
ATOM 615 C CA . LEU A 1 74 ? -6.942 10.584 -1.289 1.00 85.06 74 LEU A CA 1
ATOM 616 C C . LEU A 1 74 ? -7.435 11.534 -0.186 1.00 85.06 74 LEU A C 1
ATOM 618 O O . LEU A 1 74 ? -8.641 11.612 0.052 1.00 85.06 74 LEU A O 1
ATOM 622 N N . LEU A 1 75 ? -6.537 12.330 0.405 1.00 86.44 75 LEU A N 1
ATOM 623 C CA . LEU A 1 75 ? -6.895 13.311 1.437 1.00 86.44 75 LEU A CA 1
ATOM 624 C C . LEU A 1 75 ? -7.877 14.369 0.920 1.00 86.44 75 LEU A C 1
ATOM 626 O O . LEU A 1 75 ? -8.871 14.663 1.580 1.00 86.44 75 LEU A O 1
ATOM 630 N N . LYS A 1 76 ? -7.652 14.915 -0.283 1.00 83.94 76 LYS A N 1
ATOM 631 C CA . LYS A 1 76 ? -8.552 15.912 -0.893 1.00 83.94 76 LYS A CA 1
ATOM 632 C C . LYS A 1 76 ? -9.957 15.372 -1.165 1.00 83.94 76 LYS A C 1
ATOM 634 O O . LYS A 1 76 ? -10.904 16.152 -1.195 1.00 83.94 76 LYS A O 1
ATOM 639 N N . HIS A 1 77 ? -10.098 14.060 -1.326 1.00 84.19 77 HIS A N 1
ATOM 640 C CA . HIS A 1 77 ? -11.38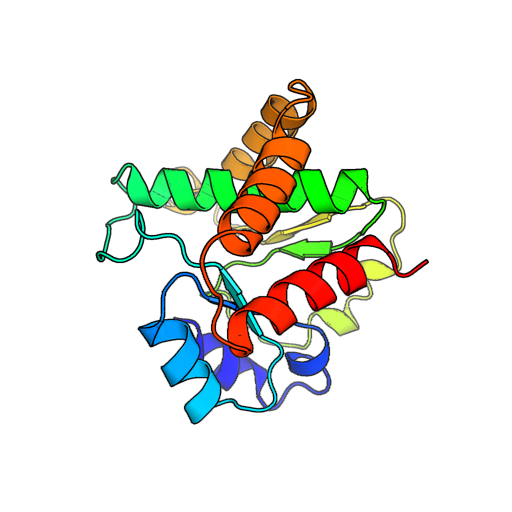5 13.382 -1.478 1.00 84.19 77 HIS A CA 1
ATOM 641 C C . HIS A 1 77 ? -11.943 12.822 -0.159 1.00 84.19 77 HIS A C 1
ATOM 643 O O . HIS A 1 77 ? -12.877 12.020 -0.182 1.00 84.19 77 HIS A O 1
ATOM 649 N N . GLY A 1 78 ? -11.392 13.231 0.990 1.00 84.62 78 GLY A N 1
ATOM 650 C CA . GLY A 1 78 ? -11.868 12.807 2.308 1.00 84.62 78 GLY A CA 1
ATOM 651 C C . GLY A 1 78 ? -11.676 11.312 2.563 1.00 84.62 78 GLY A C 1
ATOM 652 O O . GLY A 1 78 ? -12.490 10.692 3.245 1.00 84.62 78 GLY A O 1
ATOM 653 N N . LYS A 1 79 ? -10.647 10.700 1.961 1.00 85.56 79 LYS A N 1
ATOM 654 C CA . LYS A 1 79 ? -10.316 9.288 2.156 1.00 85.56 79 LYS A CA 1
ATOM 655 C C . LYS A 1 79 ? -9.156 9.161 3.122 1.00 85.56 79 LYS A C 1
ATOM 657 O O . LYS A 1 79 ? -8.027 9.500 2.773 1.00 85.56 79 LYS A O 1
ATOM 662 N N . SER A 1 80 ? -9.438 8.607 4.296 1.00 85.88 80 SER A N 1
ATOM 663 C CA . SER A 1 80 ? -8.398 8.186 5.225 1.00 85.88 80 SER A CA 1
ATOM 664 C C . SER A 1 80 ? -7.749 6.892 4.737 1.00 85.88 80 SER A C 1
ATOM 666 O O . SER A 1 80 ? -8.430 6.004 4.213 1.00 85.88 80 SER A O 1
ATOM 668 N N . PHE A 1 81 ? -6.430 6.771 4.867 1.00 88.25 81 PHE A N 1
ATOM 669 C CA . PHE A 1 81 ? -5.702 5.602 4.368 1.00 88.25 81 PHE A CA 1
ATOM 670 C C . PHE A 1 81 ? -4.444 5.302 5.179 1.00 88.25 81 PHE A C 1
ATOM 672 O O . PHE A 1 81 ? -3.888 6.159 5.864 1.00 88.25 81 PHE A O 1
ATOM 679 N N . TRP A 1 82 ? -3.967 4.065 5.042 1.00 87.94 82 TRP A N 1
ATOM 680 C CA . TRP A 1 82 ? -2.622 3.672 5.447 1.00 87.94 82 TRP A CA 1
ATOM 681 C C . TRP A 1 82 ? -1.772 3.443 4.213 1.00 87.94 82 TRP A C 1
ATOM 683 O O . TRP A 1 82 ? -2.186 2.737 3.290 1.00 87.94 82 TRP A O 1
ATOM 693 N N . MET A 1 83 ? -0.572 4.007 4.206 1.00 86.88 83 MET A N 1
ATOM 694 C CA . MET A 1 83 ? 0.408 3.755 3.162 1.00 86.88 83 MET A CA 1
ATOM 695 C C . MET A 1 83 ? 1.651 3.145 3.784 1.00 86.88 83 MET A C 1
ATOM 697 O O . MET A 1 83 ? 2.316 3.785 4.587 1.00 86.88 83 MET A O 1
ATOM 701 N N . MET A 1 84 ? 1.958 1.916 3.372 1.00 83.06 84 MET A N 1
ATOM 702 C CA . MET A 1 84 ? 3.075 1.146 3.907 1.00 83.06 84 MET A CA 1
ATOM 703 C C . MET A 1 84 ? 4.139 0.835 2.859 1.00 83.06 84 MET A C 1
ATOM 705 O O . MET A 1 84 ? 3.851 0.769 1.657 1.00 83.06 84 MET A O 1
ATOM 709 N N . GLN A 1 85 ? 5.355 0.591 3.323 1.00 76.12 85 GLN A N 1
ATOM 710 C CA . GLN A 1 85 ? 6.444 0.037 2.543 1.00 76.12 85 GLN A CA 1
ATOM 711 C C . GLN A 1 85 ? 6.245 -1.465 2.300 1.00 76.12 85 GLN A C 1
ATOM 713 O O . GLN A 1 85 ? 5.591 -2.191 3.049 1.00 76.12 85 GLN A O 1
ATOM 718 N N . GLN A 1 86 ? 6.798 -1.946 1.187 1.00 70.19 86 GLN A N 1
ATOM 719 C CA . GLN A 1 86 ? 6.602 -3.323 0.714 1.00 70.19 86 GLN A CA 1
ATOM 720 C C . GLN A 1 86 ? 7.494 -4.365 1.414 1.00 70.19 86 GLN A C 1
ATOM 722 O O . GLN A 1 86 ? 7.373 -5.560 1.130 1.00 70.19 86 GLN A O 1
ATOM 727 N N . ASP A 1 87 ? 8.428 -3.929 2.255 1.00 72.75 87 ASP A N 1
ATOM 728 C CA . ASP A 1 87 ? 9.422 -4.743 2.959 1.00 72.75 87 ASP A CA 1
ATOM 729 C C . ASP A 1 87 ? 9.241 -4.791 4.478 1.00 72.75 87 ASP A C 1
ATOM 731 O O . ASP A 1 87 ? 10.075 -5.347 5.192 1.00 72.75 87 ASP A O 1
ATOM 735 N N . THR A 1 88 ? 8.098 -4.318 4.965 1.00 74.56 88 THR A N 1
ATOM 736 C CA . THR A 1 88 ? 7.737 -4.358 6.381 1.00 74.56 88 THR A CA 1
ATOM 737 C C . THR A 1 88 ? 7.305 -5.770 6.798 1.00 74.56 88 THR A C 1
ATOM 739 O O . THR A 1 88 ? 6.464 -6.398 6.156 1.00 74.56 88 THR A O 1
ATOM 742 N N . PHE A 1 89 ? 7.861 -6.293 7.897 1.00 81.81 89 PHE A N 1
ATOM 743 C CA . PHE A 1 89 ? 7.495 -7.608 8.440 1.00 81.81 89 PHE A CA 1
ATOM 744 C C . PHE A 1 89 ? 6.525 -7.474 9.612 1.00 81.81 89 PHE A C 1
ATOM 746 O O . PHE A 1 89 ? 6.803 -6.798 10.604 1.00 81.81 89 PHE A O 1
ATOM 753 N N . TRP A 1 90 ? 5.390 -8.160 9.532 1.00 86.81 90 TRP A N 1
ATOM 754 C CA . TRP A 1 90 ? 4.345 -8.116 10.543 1.00 86.81 90 TRP A CA 1
ATOM 755 C C . TRP A 1 90 ? 4.448 -9.328 11.460 1.00 86.81 90 TRP A C 1
ATOM 757 O O . TRP A 1 90 ? 4.397 -10.480 11.029 1.00 86.81 90 TRP A O 1
ATOM 767 N N . ARG A 1 91 ? 4.583 -9.065 12.763 1.00 87.38 91 ARG A N 1
ATOM 768 C CA . ARG A 1 91 ? 4.560 -10.111 13.801 1.00 87.38 91 ARG A CA 1
ATOM 769 C C . ARG A 1 91 ? 3.149 -10.421 14.300 1.00 87.38 91 ARG A C 1
ATOM 771 O O . ARG A 1 91 ? 2.933 -11.473 14.892 1.00 87.38 91 ARG A O 1
ATOM 778 N N . LYS A 1 92 ? 2.220 -9.486 14.106 1.00 87.44 92 LYS A N 1
ATOM 779 C CA . LYS A 1 92 ? 0.803 -9.561 14.474 1.00 87.44 92 LYS A CA 1
ATOM 780 C C . LYS A 1 92 ? -0.012 -8.760 13.464 1.00 87.44 92 LYS A C 1
ATOM 782 O O . LYS A 1 92 ? 0.555 -7.975 12.706 1.00 87.44 92 LYS A O 1
ATOM 787 N N . ASN A 1 93 ? -1.324 -8.959 13.465 1.00 88.12 93 ASN A N 1
ATOM 788 C CA . ASN A 1 93 ? -2.224 -8.174 12.639 1.00 88.12 93 ASN A CA 1
ATOM 789 C C . ASN A 1 93 ? -2.252 -6.720 13.136 1.00 88.12 93 ASN A C 1
ATOM 791 O O . ASN A 1 93 ? -2.614 -6.466 14.282 1.00 88.12 93 ASN A O 1
ATOM 795 N N . LEU A 1 94 ? -1.846 -5.768 12.291 1.00 84.56 94 LEU A N 1
ATOM 796 C CA . LEU A 1 94 ? -1.842 -4.349 12.664 1.00 84.56 94 LEU A CA 1
ATOM 797 C C . LEU A 1 94 ? -3.253 -3.786 12.842 1.00 84.56 94 LEU A C 1
ATOM 799 O O . LEU A 1 94 ? -3.435 -2.823 13.579 1.00 84.56 94 LEU A O 1
ATOM 803 N N . PHE A 1 95 ? -4.254 -4.401 12.213 1.00 86.12 95 PHE A N 1
ATOM 804 C CA . PHE A 1 95 ? -5.641 -3.976 12.363 1.00 86.12 95 PHE A CA 1
ATOM 805 C C . PHE A 1 95 ? -6.191 -4.235 13.772 1.00 86.12 95 PHE A C 1
ATOM 807 O O . PHE A 1 95 ? -7.165 -3.599 14.153 1.00 86.12 95 PHE A O 1
ATOM 814 N N . ASP A 1 96 ? -5.532 -5.079 14.572 1.00 87.56 96 ASP A N 1
ATOM 815 C CA . ASP A 1 96 ? -5.892 -5.306 15.977 1.00 87.56 96 ASP A CA 1
ATOM 816 C C . ASP A 1 96 ? -5.444 -4.147 16.894 1.00 87.56 96 ASP A C 1
ATOM 818 O O . ASP A 1 96 ? -5.793 -4.120 18.074 1.00 87.56 96 ASP A O 1
ATOM 822 N N . LEU A 1 97 ? -4.641 -3.201 16.383 1.00 84.38 97 LEU A N 1
ATOM 823 C CA . LEU A 1 97 ? -4.183 -2.029 17.139 1.00 84.38 97 LEU A CA 1
ATOM 824 C C . LEU A 1 97 ? -5.237 -0.921 17.222 1.00 84.38 97 LEU A C 1
ATOM 826 O O . LEU A 1 97 ? -5.047 0.017 17.991 1.00 84.38 97 LEU A O 1
ATOM 830 N N . ASN A 1 98 ? -6.318 -1.012 16.439 1.00 82.69 98 ASN A N 1
ATOM 831 C CA . ASN A 1 98 ? -7.412 -0.037 16.413 1.00 82.69 98 ASN A CA 1
ATOM 832 C C . ASN A 1 98 ? -6.946 1.417 16.186 1.00 82.69 98 ASN A C 1
ATOM 834 O O . ASN A 1 98 ? -7.584 2.358 16.649 1.00 82.69 98 ASN A O 1
ATOM 838 N N . LEU A 1 99 ? -5.837 1.628 15.461 1.00 81.50 99 LEU A N 1
ATOM 839 C CA . LEU A 1 99 ? -5.361 2.987 15.150 1.00 81.50 99 LEU A CA 1
ATOM 840 C C . LEU A 1 99 ? -6.338 3.734 14.225 1.00 81.50 99 LEU A C 1
ATOM 842 O O . LEU A 1 99 ? -6.331 4.956 14.186 1.00 81.50 99 LEU A O 1
ATOM 846 N N . GLU A 1 100 ? -7.187 3.000 13.502 1.00 78.69 100 GLU A N 1
ATOM 847 C CA . GLU A 1 100 ? -8.236 3.541 12.627 1.00 78.69 100 GLU A CA 1
ATOM 848 C C . GLU A 1 100 ? -9.422 4.127 13.407 1.00 78.69 100 GLU A C 1
ATOM 850 O O . GLU A 1 100 ? -10.170 4.927 12.856 1.00 78.69 100 GLU A O 1
ATOM 855 N N . ASP A 1 101 ? -9.579 3.764 14.684 1.00 81.50 101 ASP A N 1
ATOM 856 C CA . ASP A 1 101 ? -10.592 4.359 15.562 1.00 81.50 101 ASP A CA 1
ATOM 857 C C . ASP A 1 101 ? -10.150 5.738 16.084 1.00 81.50 101 ASP A C 1
ATOM 859 O O . ASP A 1 101 ? -10.934 6.451 16.718 1.00 81.50 101 ASP A O 1
ATOM 863 N N . ASN A 1 102 ? -8.894 6.129 15.829 1.00 80.88 102 ASN A N 1
ATOM 864 C CA . ASN A 1 102 ? -8.397 7.456 16.145 1.00 80.88 102 ASN A CA 1
ATOM 865 C C . ASN A 1 102 ? -8.653 8.430 14.984 1.00 80.88 102 ASN A C 1
ATOM 867 O O . ASN A 1 102 ? -7.868 8.530 14.043 1.00 80.88 102 ASN A O 1
ATOM 871 N N . TYR A 1 103 ? -9.730 9.204 15.110 1.00 80.00 103 TYR A N 1
ATOM 872 C CA . TYR A 1 103 ? -10.126 10.244 14.155 1.00 80.00 103 TYR A CA 1
ATOM 873 C C . TYR A 1 103 ? -9.250 11.510 14.188 1.00 80.00 103 TYR A C 1
ATOM 875 O O . TYR A 1 103 ? -9.550 12.471 13.485 1.00 80.00 103 TYR A O 1
ATOM 883 N N . GLU A 1 104 ? -8.189 11.556 15.001 1.00 82.75 104 GLU A N 1
ATOM 884 C CA . GLU A 1 104 ? -7.213 12.655 14.975 1.00 82.75 104 GLU A CA 1
ATOM 885 C C . GLU A 1 104 ? -6.292 12.597 13.746 1.00 82.75 104 GLU A C 1
ATOM 887 O O . GLU A 1 104 ? -5.634 13.591 13.433 1.00 82.75 104 GLU A O 1
ATOM 892 N N . TYR A 1 105 ? -6.244 11.458 13.043 1.00 80.38 105 TYR A N 1
ATOM 893 C CA . TYR A 1 105 ? -5.342 11.238 11.916 1.00 80.38 105 TYR A CA 1
ATOM 894 C C . TYR A 1 105 ? -6.091 10.790 10.656 1.00 80.38 105 TYR A C 1
ATOM 896 O O . TYR A 1 105 ? -6.778 9.772 10.652 1.00 80.38 105 TYR A O 1
ATOM 904 N N . ASP A 1 106 ? -5.879 11.505 9.549 1.00 83.19 106 ASP A N 1
ATOM 905 C CA . ASP A 1 106 ? -6.427 11.137 8.236 1.00 83.19 106 ASP A CA 1
ATOM 906 C C . ASP A 1 106 ? -5.494 10.218 7.431 1.00 83.19 106 ASP A C 1
ATOM 908 O O . ASP A 1 106 ? -5.930 9.508 6.527 1.00 83.19 106 ASP A O 1
ATOM 912 N N . ALA A 1 107 ? -4.198 10.201 7.741 1.00 85.12 107 ALA A N 1
ATOM 913 C CA . ALA A 1 107 ? -3.221 9.355 7.067 1.00 85.12 107 ALA A CA 1
ATOM 914 C C . ALA A 1 107 ? -2.245 8.751 8.072 1.00 85.12 107 ALA A C 1
ATOM 916 O O . ALA A 1 107 ? -1.766 9.442 8.970 1.00 85.12 107 ALA A O 1
ATOM 917 N N . LEU A 1 108 ? -1.930 7.471 7.882 1.00 84.69 108 LEU A N 1
ATOM 918 C CA . LEU A 1 108 ? -0.892 6.778 8.637 1.00 84.69 108 LEU A CA 1
ATOM 919 C C . LEU A 1 108 ? 0.157 6.226 7.670 1.00 84.69 108 LEU A C 1
ATOM 921 O O . LEU A 1 108 ? -0.169 5.575 6.670 1.00 84.69 108 LEU A O 1
ATOM 925 N N . PHE A 1 109 ? 1.417 6.505 7.979 1.00 82.81 109 PHE A N 1
ATOM 926 C CA . PHE A 1 109 ? 2.585 6.060 7.231 1.00 82.81 109 PHE A CA 1
ATOM 927 C C . PHE A 1 109 ? 3.422 5.142 8.122 1.00 82.81 109 PHE A C 1
ATOM 929 O O . PHE A 1 109 ? 3.389 5.265 9.346 1.00 82.81 109 PHE A O 1
ATOM 936 N N . ASP A 1 110 ? 4.119 4.179 7.523 1.00 76.12 110 ASP A N 1
ATOM 937 C CA . ASP A 1 110 ? 5.102 3.384 8.250 1.00 76.12 110 ASP A CA 1
ATOM 938 C C . ASP A 1 110 ? 6.498 4.009 8.168 1.00 76.12 110 ASP A C 1
ATOM 940 O O . ASP A 1 110 ? 6.915 4.534 7.134 1.00 76.12 110 ASP A O 1
ATOM 944 N N . GLN A 1 111 ? 7.224 3.913 9.281 1.00 69.38 111 GLN A N 1
ATOM 945 C CA . GLN A 1 111 ? 8.601 4.370 9.396 1.00 69.38 111 GLN A CA 1
ATOM 946 C C . GLN A 1 111 ? 9.572 3.185 9.346 1.00 69.38 111 GLN A C 1
ATOM 948 O O . GLN A 1 111 ? 9.324 2.131 9.949 1.00 69.38 111 GLN A O 1
ATOM 953 N N . ILE A 1 112 ? 10.729 3.372 8.699 1.00 64.38 112 ILE A N 1
ATOM 954 C CA . ILE A 1 112 ? 11.839 2.412 8.768 1.00 64.38 112 ILE A CA 1
ATOM 955 C C . ILE A 1 112 ? 12.501 2.487 10.150 1.00 64.38 112 ILE A C 1
ATOM 957 O O . ILE A 1 112 ? 13.485 3.197 10.322 1.00 64.38 112 ILE A O 1
ATOM 961 N N . GLY A 1 113 ? 12.013 1.675 11.092 1.00 56.50 113 GLY A N 1
ATOM 962 C CA . GLY A 1 113 ? 12.675 1.367 12.366 1.00 56.50 113 GLY A CA 1
ATOM 963 C C . GLY A 1 113 ? 12.834 2.544 13.344 1.00 56.50 113 GLY A C 1
ATOM 964 O O . GLY A 1 113 ? 12.985 3.694 12.962 1.00 56.50 113 GLY A O 1
ATOM 965 N N . ASP A 1 114 ? 12.845 2.236 14.641 1.00 52.34 114 ASP A N 1
ATOM 966 C CA . ASP A 1 114 ? 13.331 3.151 15.681 1.00 52.34 114 ASP A CA 1
ATOM 967 C C . ASP A 1 114 ? 14.654 2.585 16.196 1.00 52.34 114 ASP A C 1
ATOM 969 O O . ASP A 1 114 ? 14.703 1.668 17.019 1.00 52.34 114 ASP A O 1
ATOM 973 N N . ASP A 1 115 ? 15.734 3.054 15.593 1.00 48.47 115 ASP A N 1
ATOM 974 C CA . ASP A 1 115 ? 17.095 2.730 15.975 1.00 48.47 115 ASP A CA 1
ATOM 975 C C . ASP A 1 115 ? 17.862 4.053 15.936 1.00 48.47 115 ASP A C 1
ATOM 977 O O . ASP A 1 115 ? 18.282 4.511 14.873 1.00 48.47 115 ASP A O 1
ATOM 981 N N . GLN A 1 116 ? 18.040 4.670 17.107 1.00 52.44 116 GLN A N 1
ATOM 982 C CA . GLN A 1 116 ? 18.824 5.900 17.293 1.00 52.44 116 GLN A CA 1
ATOM 983 C C . GLN A 1 116 ? 20.330 5.757 16.955 1.00 52.44 116 GLN A C 1
ATOM 985 O O . GLN A 1 116 ? 21.118 6.634 17.290 1.00 52.44 116 GLN A O 1
ATOM 990 N N . ASN A 1 117 ? 20.746 4.661 16.317 1.00 53.00 117 ASN A N 1
ATOM 991 C CA . ASN A 1 117 ? 22.104 4.336 15.880 1.00 53.00 117 ASN A CA 1
ATOM 992 C C . ASN A 1 117 ? 22.165 3.789 14.436 1.00 53.00 117 ASN A C 1
ATOM 994 O O . ASN A 1 117 ? 23.230 3.349 13.991 1.00 53.00 117 ASN A O 1
ATOM 998 N N . SER A 1 118 ? 21.063 3.801 13.683 1.00 54.41 118 SER A N 1
ATOM 999 C CA . SER A 1 118 ? 21.055 3.339 12.297 1.00 54.41 118 SER A CA 1
ATOM 1000 C C . SER A 1 118 ? 21.397 4.487 11.351 1.00 54.41 118 SER A C 1
ATOM 1002 O O . SER A 1 118 ? 20.540 5.302 11.006 1.00 54.41 118 SER A O 1
ATOM 1004 N N . GLU A 1 119 ? 22.618 4.469 10.805 1.00 51.66 119 GLU A N 1
ATOM 1005 C CA . GLU A 1 119 ? 23.026 5.312 9.663 1.00 51.66 119 GLU A CA 1
ATOM 1006 C C . GLU A 1 119 ? 22.136 5.103 8.418 1.00 51.66 119 GLU A C 1
ATOM 1008 O O . GLU A 1 119 ? 22.292 5.779 7.413 1.00 51.66 119 GLU A O 1
ATOM 1013 N N . ARG A 1 120 ? 21.199 4.148 8.422 1.00 48.53 120 ARG A N 1
ATOM 1014 C CA . ARG A 1 120 ? 20.232 3.966 7.335 1.00 48.53 120 ARG A CA 1
ATOM 1015 C C . ARG A 1 120 ? 18.884 4.621 7.633 1.00 48.53 120 ARG A C 1
ATOM 1017 O O . ARG A 1 120 ? 18.250 5.090 6.695 1.00 48.53 120 ARG A O 1
ATOM 1024 N N . ALA A 1 121 ? 18.466 4.677 8.897 1.00 49.97 121 ALA A N 1
ATOM 1025 C CA . ALA A 1 121 ? 17.234 5.354 9.304 1.00 49.97 121 ALA A CA 1
ATOM 1026 C C . ALA A 1 121 ? 17.374 6.881 9.171 1.00 49.97 121 ALA A C 1
ATOM 1028 O O . ALA A 1 121 ? 16.470 7.543 8.677 1.00 49.97 121 ALA A O 1
ATOM 1029 N N . GLU A 1 122 ? 18.552 7.422 9.497 1.00 47.75 122 GLU A N 1
ATOM 1030 C CA . GLU A 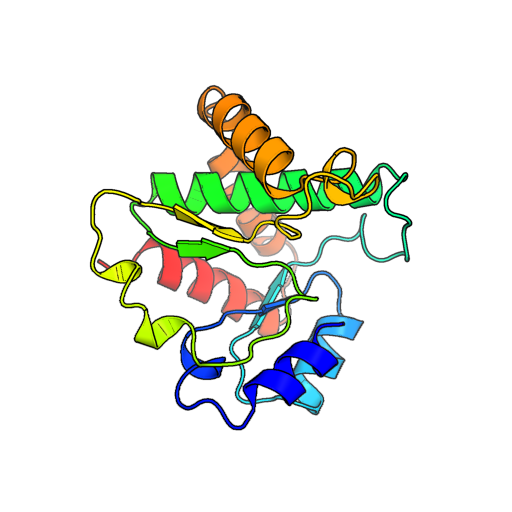1 122 ? 18.832 8.864 9.418 1.00 47.75 122 GLU A CA 1
ATOM 1031 C C . GLU A 1 122 ? 18.915 9.392 7.966 1.00 47.75 122 GLU A C 1
ATOM 1033 O O . GLU A 1 122 ? 18.621 10.553 7.703 1.00 47.75 122 GLU A O 1
ATOM 1038 N N . TRP A 1 123 ? 19.263 8.536 6.996 1.00 47.44 123 TRP A N 1
ATOM 1039 C CA . TRP A 1 123 ? 19.443 8.922 5.584 1.00 47.44 123 TRP A CA 1
ATOM 1040 C C . TRP A 1 123 ? 18.279 8.506 4.672 1.00 47.44 123 TRP A C 1
ATOM 1042 O O . TRP A 1 123 ? 18.175 8.995 3.546 1.00 47.44 123 TRP A O 1
ATOM 1052 N N . VAL A 1 124 ? 17.424 7.582 5.123 1.00 53.44 124 VAL A N 1
ATOM 1053 C CA . VAL A 1 124 ? 16.341 6.965 4.333 1.00 53.44 124 VAL A CA 1
ATOM 1054 C C . VAL A 1 124 ? 15.029 7.004 5.122 1.00 53.44 124 VAL A C 1
ATOM 1056 O O . VAL A 1 124 ? 14.298 6.020 5.203 1.00 53.44 124 VAL A O 1
ATOM 1059 N N . ASN A 1 125 ? 14.714 8.151 5.721 1.00 59.66 125 ASN A N 1
ATOM 1060 C CA . ASN A 1 125 ? 13.412 8.370 6.344 1.00 59.66 125 ASN A CA 1
ATOM 1061 C C . ASN A 1 125 ? 12.379 8.691 5.249 1.00 59.66 125 ASN A C 1
ATOM 1063 O O . ASN A 1 125 ? 12.079 9.841 4.926 1.00 59.66 125 ASN A O 1
ATOM 1067 N N . GLU A 1 126 ? 11.886 7.629 4.610 1.00 61.31 126 GLU A N 1
ATOM 1068 C CA . GLU A 1 126 ? 10.942 7.691 3.490 1.00 61.31 126 GLU A CA 1
ATOM 1069 C C . GLU A 1 126 ? 9.656 8.435 3.843 1.00 61.31 126 GLU A C 1
ATOM 1071 O O . GLU A 1 126 ? 9.135 9.181 3.018 1.00 61.31 126 GLU A O 1
ATOM 1076 N N . GLU A 1 127 ? 9.158 8.230 5.063 1.00 65.12 127 GLU A N 1
ATOM 1077 C CA . GLU A 1 127 ? 7.979 8.902 5.601 1.00 65.12 127 GLU A CA 1
ATOM 1078 C C . GLU A 1 127 ? 8.190 10.413 5.695 1.00 65.12 127 GLU A C 1
ATOM 1080 O O . GLU A 1 127 ? 7.357 11.172 5.214 1.00 65.12 127 GLU A O 1
ATOM 1085 N N . GLU A 1 128 ? 9.311 10.861 6.257 1.00 63.75 128 GLU A N 1
ATOM 1086 C CA . GLU A 1 128 ? 9.595 12.285 6.455 1.00 63.75 128 GLU A CA 1
ATOM 1087 C C . GLU A 1 128 ? 9.682 13.016 5.109 1.00 63.75 128 GLU A C 1
ATOM 1089 O O . GLU A 1 128 ? 8.987 14.007 4.885 1.00 63.75 128 GLU A O 1
ATOM 1094 N N . ALA A 1 129 ? 10.419 12.442 4.151 1.00 64.19 129 ALA A N 1
ATOM 1095 C CA . ALA A 1 129 ? 10.491 12.966 2.789 1.00 64.19 129 ALA A CA 1
ATOM 1096 C C . ALA A 1 129 ? 9.110 12.998 2.106 1.00 64.19 129 ALA A C 1
ATOM 1098 O O . ALA A 1 129 ? 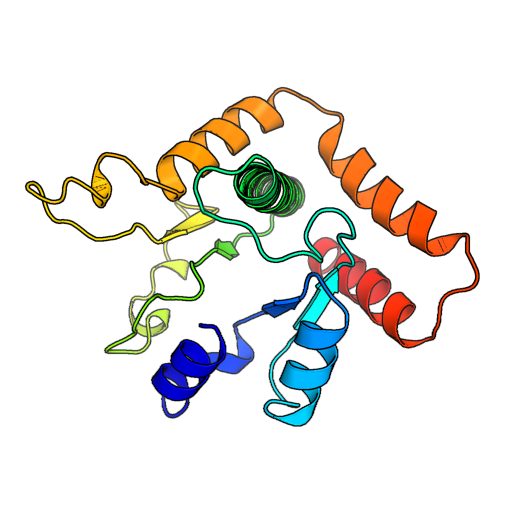8.781 13.932 1.369 1.00 64.19 129 ALA A O 1
ATOM 1099 N N . MET A 1 130 ? 8.289 11.977 2.346 1.00 71.50 130 MET A N 1
ATOM 1100 C CA . MET A 1 130 ? 6.930 11.863 1.824 1.00 71.50 130 MET A CA 1
ATOM 1101 C C . MET A 1 130 ? 5.974 12.899 2.416 1.00 71.50 130 MET A C 1
ATOM 1103 O O . MET A 1 130 ? 5.221 13.523 1.668 1.00 71.50 130 MET A O 1
ATOM 1107 N N . VAL A 1 131 ? 6.005 13.098 3.730 1.00 69.94 131 VAL A N 1
ATOM 1108 C CA . VAL A 1 131 ? 5.184 14.078 4.448 1.00 69.94 131 VAL A CA 1
ATOM 1109 C C . VAL A 1 131 ? 5.561 15.494 4.013 1.00 69.94 131 VAL A C 1
ATOM 1111 O O . VAL A 1 131 ? 4.677 16.279 3.660 1.00 69.94 131 VAL A O 1
ATOM 1114 N N . ASP A 1 132 ? 6.855 15.796 3.907 1.00 69.19 132 ASP A N 1
ATOM 1115 C CA . ASP A 1 132 ? 7.343 17.073 3.380 1.00 69.19 132 ASP A CA 1
ATOM 1116 C C . ASP A 1 132 ? 6.881 17.317 1.939 1.00 69.19 132 ASP A C 1
ATOM 1118 O O . ASP A 1 132 ? 6.410 18.411 1.595 1.00 69.19 132 ASP A O 1
ATOM 1122 N N . MET A 1 133 ? 6.948 16.286 1.089 1.00 69.62 133 MET A N 1
ATOM 1123 C CA . MET A 1 133 ? 6.399 16.352 -0.263 1.00 69.62 133 MET A CA 1
ATOM 1124 C C . MET A 1 133 ? 4.894 16.611 -0.241 1.00 69.62 133 MET A C 1
ATOM 1126 O O . MET A 1 133 ? 4.449 17.509 -0.947 1.00 69.62 133 MET A O 1
ATOM 1130 N N . ILE A 1 134 ? 4.108 15.909 0.578 1.00 69.50 134 ILE A N 1
ATOM 1131 C CA . ILE A 1 134 ? 2.657 16.124 0.705 1.00 69.50 134 ILE A CA 1
ATOM 1132 C C . ILE A 1 134 ? 2.351 17.577 1.089 1.00 69.50 134 ILE A C 1
ATOM 1134 O O . ILE A 1 134 ? 1.513 18.212 0.444 1.00 69.50 134 ILE A O 1
ATOM 1138 N N . PHE A 1 135 ? 3.052 18.145 2.074 1.00 71.31 135 PHE A N 1
ATOM 1139 C CA . PHE A 1 135 ? 2.862 19.543 2.476 1.00 71.31 135 PHE A CA 1
ATOM 1140 C C . PHE A 1 135 ? 3.249 20.540 1.379 1.00 71.31 135 PHE A C 1
ATOM 1142 O O . PHE A 1 135 ? 2.576 21.561 1.204 1.00 71.31 135 PHE A O 1
ATOM 1149 N N . SER A 1 136 ? 4.315 20.259 0.628 1.00 66.44 136 SER A N 1
ATOM 1150 C CA . SER A 1 136 ? 4.747 21.076 -0.511 1.00 66.44 136 SER A CA 1
ATOM 1151 C C . SER A 1 136 ? 3.737 21.022 -1.666 1.00 66.44 136 SER A C 1
ATOM 1153 O O . SER A 1 136 ? 3.337 22.043 -2.228 1.00 66.44 136 SER A O 1
ATOM 1155 N N . LEU A 1 137 ? 3.250 19.823 -1.968 1.00 64.44 137 LEU A N 1
ATOM 1156 C CA . LEU A 1 137 ? 2.307 19.527 -3.038 1.00 64.44 137 LEU A CA 1
ATOM 1157 C C . LEU A 1 137 ? 0.901 20.053 -2.737 1.00 64.44 137 LEU A C 1
ATOM 1159 O O . LEU A 1 137 ? 0.250 20.579 -3.633 1.00 64.44 137 LEU A O 1
ATOM 1163 N N . ASN A 1 138 ? 0.442 20.009 -1.483 1.00 62.19 138 ASN A N 1
ATOM 1164 C CA . ASN A 1 138 ? -0.869 20.544 -1.105 1.00 62.19 138 ASN A CA 1
ATOM 1165 C C . ASN A 1 138 ? -0.985 22.065 -1.341 1.00 62.19 138 ASN A C 1
ATOM 1167 O O . ASN A 1 138 ? -2.081 22.578 -1.543 1.00 62.19 138 ASN A O 1
ATOM 1171 N N . LYS A 1 139 ? 0.144 22.786 -1.399 1.00 58.41 139 LYS A N 1
ATOM 1172 C CA . LYS A 1 139 ? 0.191 24.210 -1.784 1.00 58.41 139 LYS A CA 1
ATOM 1173 C C . LYS A 1 139 ? 0.035 24.442 -3.293 1.00 58.41 139 LYS 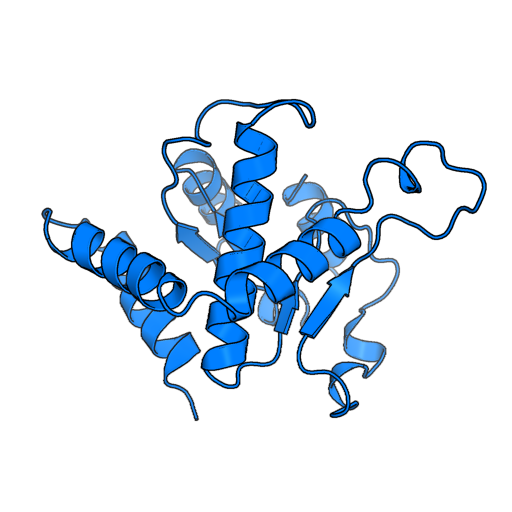A C 1
ATOM 1175 O O . LYS A 1 139 ? -0.088 25.586 -3.719 1.00 58.41 139 LYS A O 1
ATOM 1180 N N . THR A 1 140 ? 0.045 23.381 -4.100 1.00 52.94 140 THR A N 1
ATOM 1181 C CA . THR A 1 140 ? -0.005 23.434 -5.563 1.00 52.94 140 THR A CA 1
ATOM 1182 C C . THR A 1 140 ? -1.303 22.769 -6.041 1.00 52.94 140 THR A C 1
ATOM 1184 O O . THR A 1 140 ? -1.451 21.551 -5.993 1.00 52.94 140 THR A O 1
ATOM 1187 N N . GLU A 1 141 ? -2.285 23.550 -6.502 1.00 50.41 141 GLU A N 1
ATOM 1188 C CA . GLU A 1 141 ? -3.631 23.054 -6.875 1.00 50.41 141 GLU A CA 1
ATOM 1189 C C . GLU A 1 141 ? -3.664 22.073 -8.070 1.00 50.41 141 GLU A C 1
ATOM 1191 O O . GLU A 1 141 ? -4.683 21.449 -8.326 1.00 50.41 141 GLU A O 1
ATOM 1196 N N . VAL A 1 142 ? -2.545 21.860 -8.763 1.00 48.66 142 VAL A N 1
ATOM 1197 C CA . VAL A 1 142 ? -2.480 21.227 -10.097 1.00 48.66 142 VAL A CA 1
ATOM 1198 C C . VAL A 1 142 ? -2.489 19.681 -10.066 1.00 48.66 142 VAL A C 1
ATOM 1200 O O . VAL A 1 142 ? -2.569 19.019 -11.096 1.00 48.66 142 VAL A O 1
ATOM 1203 N N . ILE A 1 143 ? -2.386 19.058 -8.892 1.00 51.00 143 ILE A N 1
ATOM 1204 C CA . ILE A 1 143 ? -1.939 17.654 -8.789 1.00 51.00 143 ILE A CA 1
ATOM 1205 C C . ILE A 1 143 ? -3.050 16.631 -9.016 1.00 51.00 143 ILE A C 1
ATOM 1207 O O . ILE A 1 143 ? -2.828 15.638 -9.713 1.00 51.00 143 ILE A O 1
ATOM 1211 N N . CYS A 1 144 ? -4.245 16.870 -8.469 1.00 51.62 144 CYS A N 1
ATOM 1212 C CA . CYS A 1 144 ? -5.386 15.993 -8.730 1.00 51.62 144 CYS A CA 1
ATOM 1213 C C . CYS A 1 144 ? -5.746 16.020 -10.216 1.00 51.62 144 CYS A C 1
ATOM 1215 O O . CYS A 1 144 ? -5.998 14.965 -10.777 1.00 51.62 144 CYS A O 1
ATOM 1217 N N . ASP A 1 145 ? -5.617 17.169 -10.883 1.00 45.84 145 ASP A N 1
ATOM 1218 C CA . ASP A 1 145 ? -5.858 17.301 -12.322 1.00 45.84 145 ASP A CA 1
ATOM 1219 C C . ASP A 1 145 ? -4.807 16.584 -13.178 1.00 45.84 145 ASP A C 1
ATOM 1221 O O . ASP A 1 145 ? -5.130 16.091 -14.255 1.00 45.84 145 ASP A O 1
ATOM 1225 N N . ILE A 1 146 ? -3.557 16.460 -12.715 1.00 50.81 146 ILE A N 1
ATOM 1226 C CA . ILE A 1 146 ? -2.536 15.637 -13.389 1.00 50.81 146 ILE A CA 1
ATOM 1227 C C . ILE A 1 146 ? -2.842 14.146 -13.213 1.00 50.81 146 ILE A C 1
ATOM 1229 O O . ILE A 1 146 ? -2.699 13.388 -14.168 1.00 50.81 146 ILE A O 1
ATOM 1233 N N . ILE A 1 147 ? -3.287 13.713 -12.030 1.00 49.34 147 ILE A N 1
ATOM 1234 C CA . ILE A 1 147 ? -3.713 12.326 -11.770 1.00 49.34 147 ILE A CA 1
ATOM 1235 C C . ILE A 1 147 ? -4.963 11.994 -12.603 1.00 49.34 147 ILE A C 1
ATOM 1237 O O . ILE A 1 147 ? -4.979 10.997 -13.326 1.00 49.34 147 ILE A O 1
ATOM 1241 N N . GLN A 1 148 ? -5.976 12.860 -12.572 1.00 46.47 148 GLN A N 1
ATOM 1242 C CA . GLN A 1 148 ? -7.221 12.744 -13.334 1.00 46.47 148 GLN A CA 1
ATOM 1243 C C . GLN A 1 148 ? -6.962 12.852 -14.843 1.00 46.47 148 GLN A C 1
ATOM 1245 O O . GLN A 1 148 ? -7.535 12.112 -15.639 1.00 46.47 148 GLN A O 1
ATOM 1250 N N . GLY A 1 149 ? -6.053 13.737 -15.252 1.00 40.72 149 GLY A N 1
ATOM 1251 C CA . GLY A 1 149 ? -5.618 13.941 -16.629 1.00 40.72 149 GLY A CA 1
ATOM 1252 C C . GLY A 1 149 ? -4.775 12.784 -17.158 1.00 40.72 149 GLY A C 1
ATOM 1253 O O . GLY A 1 149 ? -4.947 12.397 -18.309 1.00 40.72 149 GLY A O 1
ATOM 1254 N N . ALA A 1 150 ? -3.931 12.163 -16.330 1.00 42.72 150 ALA A N 1
ATOM 1255 C CA . ALA A 1 150 ? -3.225 10.928 -16.664 1.00 42.72 150 ALA A CA 1
ATOM 1256 C C . ALA A 1 150 ? -4.212 9.761 -16.810 1.00 42.72 150 ALA A C 1
ATOM 1258 O O . ALA A 1 150 ? -4.129 9.021 -17.790 1.00 42.72 150 ALA A O 1
ATOM 1259 N N . ALA A 1 151 ? -5.198 9.646 -15.913 1.00 41.22 151 ALA A N 1
ATOM 1260 C CA . ALA A 1 151 ? -6.295 8.689 -16.048 1.00 41.22 151 ALA A CA 1
ATOM 1261 C C . ALA A 1 151 ? -7.089 8.920 -17.352 1.00 41.22 151 ALA A C 1
ATOM 1263 O O . ALA A 1 151 ? -7.306 7.992 -18.128 1.00 41.22 151 ALA A O 1
ATOM 1264 N N . THR A 1 152 ? -7.421 10.172 -17.670 1.00 37.53 152 THR A N 1
ATOM 1265 C CA . THR A 1 152 ? -8.184 10.557 -18.874 1.00 37.53 152 THR A CA 1
ATOM 1266 C C . THR A 1 152 ? -7.381 10.386 -20.172 1.00 37.53 152 THR A C 1
ATOM 1268 O O . THR A 1 152 ? -7.919 9.945 -21.187 1.00 37.53 152 THR A O 1
ATOM 1271 N N . ALA A 1 153 ? -6.077 10.676 -20.165 1.00 36.12 153 ALA A N 1
ATOM 1272 C CA . ALA A 1 153 ? -5.185 10.486 -21.311 1.00 36.12 153 ALA A CA 1
ATOM 1273 C C . ALA A 1 153 ? -4.930 9.000 -21.608 1.00 36.12 153 ALA A C 1
ATOM 1275 O O . ALA A 1 153 ? -4.753 8.627 -22.771 1.00 36.12 153 ALA A O 1
ATOM 1276 N N . MET A 1 154 ? -4.969 8.146 -20.580 1.00 37.72 154 MET A N 1
ATOM 1277 C CA . MET A 1 154 ? -5.025 6.695 -20.753 1.00 37.72 154 MET A CA 1
ATOM 1278 C C . MET A 1 154 ? -6.374 6.258 -21.358 1.00 37.72 154 MET A C 1
ATOM 1280 O O . MET A 1 154 ? -6.366 5.372 -22.203 1.00 37.72 154 MET A O 1
ATOM 1284 N N . GLY A 1 155 ? -7.475 6.962 -21.054 1.00 35.28 155 GLY A N 1
ATOM 1285 C CA . GLY A 1 155 ? -8.810 6.917 -21.694 1.00 35.28 155 GLY A CA 1
ATOM 1286 C C . GLY A 1 155 ? -8.851 7.013 -23.230 1.00 35.28 155 GLY A C 1
ATOM 1287 O O . GLY A 1 155 ? -9.651 6.351 -23.890 1.00 35.28 155 GLY A O 1
ATOM 1288 N N . GLY A 1 156 ? -7.998 7.860 -23.817 1.00 31.47 156 GLY A N 1
ATOM 1289 C CA . GLY A 1 156 ? -8.114 8.301 -25.218 1.00 31.47 156 GLY A CA 1
ATOM 1290 C C . GLY A 1 156 ? -7.393 7.448 -26.269 1.00 31.47 156 GLY A C 1
ATOM 1291 O O . GLY A 1 156 ? -7.542 7.701 -27.466 1.00 31.47 156 GLY A O 1
ATOM 1292 N N . LYS A 1 157 ? -6.607 6.442 -25.868 1.00 38.16 157 LYS A N 1
ATOM 1293 C CA . LYS A 1 157 ? -5.920 5.523 -26.791 1.00 38.16 157 LYS A CA 1
ATOM 1294 C C . LYS A 1 157 ? -6.420 4.106 -26.553 1.00 38.16 157 LYS A C 1
ATOM 1296 O O . LYS A 1 157 ? -5.896 3.438 -25.676 1.00 38.16 157 LYS A O 1
ATOM 1301 N N . GLY A 1 158 ? -7.422 3.686 -27.336 1.00 36.38 158 GLY A N 1
ATOM 1302 C CA . GLY A 1 158 ? -7.963 2.317 -27.433 1.00 36.38 158 GLY A CA 1
ATOM 1303 C C . GLY A 1 158 ? -7.497 1.348 -26.341 1.00 36.38 158 GLY A C 1
ATOM 1304 O O . GLY A 1 158 ? -6.582 0.559 -26.573 1.00 36.38 158 GLY A O 1
ATOM 1305 N N . LEU A 1 159 ? -8.095 1.445 -25.151 1.00 35.06 159 LEU A N 1
ATOM 1306 C CA . LEU A 1 159 ? -7.704 0.651 -23.987 1.00 35.06 159 LEU A CA 1
ATOM 1307 C C . LEU A 1 159 ? -8.136 -0.810 -24.130 1.00 35.06 159 LEU A C 1
ATOM 1309 O O . LEU A 1 159 ? -9.266 -1.110 -24.519 1.00 35.06 159 LEU A O 1
ATOM 1313 N N . GLN A 1 160 ? -7.262 -1.724 -23.710 1.00 39.28 160 GLN A N 1
ATOM 1314 C CA . GLN A 1 160 ? -7.654 -3.097 -23.394 1.00 39.28 160 GLN A CA 1
ATOM 1315 C C . GLN A 1 160 ? -8.537 -3.114 -22.133 1.00 39.28 160 GLN A C 1
ATOM 1317 O O . GLN A 1 160 ? -8.329 -2.322 -21.211 1.00 39.28 160 GLN A O 1
ATOM 1322 N N . SER A 1 161 ? -9.498 -4.044 -22.058 1.00 31.17 161 SER A N 1
ATOM 1323 C CA . SER A 1 161 ? -10.548 -4.071 -21.019 1.00 31.17 161 SER A CA 1
ATOM 1324 C C . SER A 1 161 ? -10.038 -4.121 -19.568 1.00 31.17 161 SER A C 1
ATOM 1326 O O . SER A 1 161 ? -10.785 -3.809 -18.646 1.00 31.17 161 SER A O 1
ATOM 1328 N N . SER A 1 162 ? -8.769 -4.469 -19.337 1.00 38.25 162 SER A N 1
ATOM 1329 C CA . SER A 1 162 ? -8.143 -4.453 -18.012 1.00 38.25 162 SER A CA 1
ATOM 1330 C C . SER A 1 162 ? -7.889 -3.045 -17.462 1.00 38.25 162 SER A C 1
ATOM 1332 O O . SER A 1 162 ? -7.877 -2.871 -16.247 1.00 38.25 162 SER A O 1
ATOM 1334 N N . GLN A 1 163 ? -7.687 -2.044 -18.323 1.00 34.47 163 GLN A N 1
ATOM 1335 C CA . GLN A 1 163 ? -7.375 -0.673 -17.904 1.00 34.47 163 GLN A CA 1
ATOM 1336 C C . GLN A 1 163 ? -8.635 0.157 -17.595 1.00 34.47 163 GLN A C 1
ATOM 1338 O O . GLN A 1 163 ? -8.592 1.005 -16.709 1.00 34.47 163 GLN A O 1
ATOM 1343 N N . LEU A 1 164 ? -9.769 -0.159 -18.236 1.00 33.41 164 LEU A N 1
ATOM 1344 C CA . LEU A 1 164 ? -11.087 0.397 -17.888 1.00 33.41 164 LEU A CA 1
ATOM 1345 C C . LEU A 1 164 ? -11.476 0.049 -16.439 1.00 33.41 164 LEU A C 1
ATOM 1347 O O . LEU A 1 164 ? -11.914 0.920 -15.697 1.00 33.41 164 LEU A O 1
ATOM 1351 N N . SER A 1 165 ? -11.165 -1.173 -15.980 1.00 38.66 165 SER A N 1
ATOM 1352 C CA . SER A 1 165 ? -11.424 -1.579 -14.587 1.00 38.66 165 SER A CA 1
ATOM 1353 C C . SER A 1 165 ? -10.636 -0.777 -13.541 1.00 38.66 165 SER A C 1
ATOM 1355 O O . SER A 1 165 ? -11.082 -0.657 -12.406 1.00 38.66 165 SER A O 1
ATOM 1357 N N . GLY A 1 166 ? -9.476 -0.218 -13.912 1.00 36.00 166 GLY A N 1
ATOM 1358 C CA . GLY A 1 166 ? -8.665 0.618 -13.024 1.00 36.00 166 GLY A CA 1
ATOM 1359 C C . GLY A 1 166 ? -9.227 2.030 -12.859 1.00 36.00 166 GLY A C 1
ATOM 1360 O O . GLY A 1 166 ? -9.117 2.588 -11.773 1.00 36.00 166 GLY A O 1
ATOM 1361 N N . MET A 1 167 ? -9.863 2.580 -13.902 1.00 33.66 167 MET A N 1
ATOM 1362 C CA . MET A 1 167 ? -10.522 3.894 -13.867 1.00 33.66 167 MET A CA 1
ATOM 1363 C C . MET A 1 167 ? -11.867 3.835 -13.135 1.00 33.66 167 MET A C 1
ATOM 1365 O O . MET A 1 167 ? -12.080 4.641 -12.235 1.00 33.66 167 MET A O 1
ATOM 1369 N N . ASP A 1 168 ? -12.706 2.831 -13.418 1.00 36.50 168 ASP A N 1
ATOM 1370 C CA . ASP A 1 168 ? -13.970 2.607 -12.692 1.00 36.50 168 ASP A CA 1
ATOM 1371 C C . ASP A 1 168 ? -13.727 2.330 -11.194 1.00 36.50 168 ASP A C 1
ATOM 1373 O O . ASP A 1 168 ? -14.538 2.672 -10.335 1.00 36.50 168 ASP A O 1
ATOM 1377 N N . PHE A 1 169 ? -12.584 1.723 -10.855 1.00 42.16 169 PHE A N 1
ATOM 1378 C CA . PHE A 1 169 ? -12.160 1.500 -9.474 1.00 42.16 169 PHE A CA 1
ATOM 1379 C C . PHE A 1 169 ? -11.611 2.764 -8.808 1.00 42.16 169 PHE A C 1
ATOM 1381 O O . PHE A 1 169 ? -11.836 2.950 -7.617 1.00 42.16 169 PHE A O 1
ATOM 1388 N N . PHE A 1 170 ? -10.918 3.638 -9.545 1.00 41.19 170 PHE A N 1
ATOM 1389 C CA . PHE A 1 170 ? -10.454 4.924 -9.018 1.00 41.19 170 PHE A CA 1
ATOM 1390 C C . PHE A 1 170 ? -11.634 5.857 -8.749 1.00 41.19 170 PHE A C 1
ATOM 1392 O O . PHE A 1 170 ? -11.710 6.428 -7.665 1.00 41.19 170 PHE A O 1
ATOM 1399 N N . GLU A 1 171 ? -12.605 5.915 -9.667 1.00 39.69 171 GLU A N 1
ATOM 1400 C CA . GLU A 1 171 ? -13.903 6.518 -9.371 1.00 39.69 171 GLU A CA 1
ATOM 1401 C C . GLU A 1 171 ? -14.549 5.807 -8.180 1.00 39.69 171 GLU A C 1
ATOM 1403 O O . GLU A 1 171 ? -14.904 6.478 -7.231 1.00 39.69 171 GLU A O 1
ATOM 1408 N N . GLY A 1 172 ? -14.582 4.474 -8.115 1.00 44.72 172 GLY A N 1
ATOM 1409 C CA . GLY A 1 172 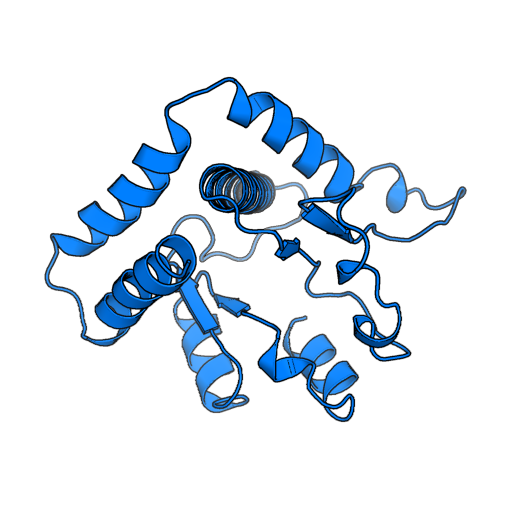? -15.128 3.745 -6.961 1.00 44.72 172 GLY A CA 1
ATOM 1410 C C . GLY A 1 172 ? -14.419 3.974 -5.611 1.00 44.72 172 GLY A C 1
ATOM 1411 O O . GLY A 1 172 ? -15.057 3.818 -4.568 1.00 44.72 172 GLY A O 1
ATOM 1412 N N . ILE A 1 173 ? -13.130 4.337 -5.602 1.00 43.72 173 ILE A N 1
ATOM 1413 C CA . ILE A 1 173 ? -12.374 4.759 -4.409 1.00 43.72 173 ILE A CA 1
ATOM 1414 C C . ILE A 1 173 ? -12.704 6.210 -4.058 1.00 43.72 173 ILE A C 1
ATOM 1416 O O . ILE A 1 173 ? -12.855 6.527 -2.882 1.00 43.72 173 ILE A O 1
ATOM 1420 N N . ILE A 1 174 ? -12.815 7.080 -5.061 1.00 39.75 174 ILE A N 1
ATOM 1421 C CA . ILE A 1 174 ? -13.034 8.519 -4.893 1.00 39.75 174 ILE A CA 1
ATOM 1422 C C . ILE A 1 174 ? -14.509 8.850 -4.590 1.00 39.75 174 ILE A C 1
ATOM 1424 O O . ILE A 1 174 ? -14.773 9.775 -3.829 1.00 39.75 174 ILE A O 1
ATOM 1428 N N . THR A 1 175 ? -15.476 8.100 -5.128 1.00 37.16 175 THR A N 1
ATOM 1429 C CA . THR A 1 175 ? -16.913 8.442 -5.121 1.00 37.16 175 THR A CA 1
ATOM 1430 C C . THR A 1 175 ? -17.758 7.684 -4.101 1.00 37.16 175 THR A C 1
ATOM 1432 O O . THR A 1 175 ? -18.938 7.998 -3.956 1.00 37.16 175 THR A O 1
ATOM 1435 N N . LYS A 1 176 ? -17.216 6.700 -3.373 1.00 34.62 176 LYS A N 1
ATOM 1436 C CA . LYS A 1 176 ? -17.988 6.037 -2.310 1.00 34.62 176 LYS A CA 1
ATOM 1437 C C . LYS A 1 176 ? -18.048 6.903 -1.060 1.00 34.62 176 LYS A C 1
ATOM 1439 O O . LYS A 1 176 ? -17.069 6.941 -0.325 1.00 34.62 176 LYS A O 1
ATOM 1444 N N . GLU A 1 177 ? -19.170 7.587 -0.862 1.00 35.12 177 GLU A N 1
ATOM 1445 C CA . GLU A 1 177 ? -19.607 8.157 0.425 1.00 35.12 177 GLU A CA 1
ATOM 1446 C C . GLU A 1 177 ? -19.519 7.140 1.573 1.00 35.12 177 GLU A C 1
ATOM 1448 O O . GLU A 1 177 ? -19.820 5.941 1.340 1.00 35.12 177 GLU A O 1
#

Foldseek 3Di:
DLVVQCVLCVPAPPPQVQDEAEAADPVSVVVCCVPPVPGHYAYHHDPLQPDDDDCPDVSVVVVLLVVLLVVLLCVVLQAADEDEDSPDHDPHDPVVVVVVVPPVDSYHYDFDDDDPPDPCSVVCGSVVVSVVSNVVCNVPPCRNVVVVVSLVVCVPPPDDPSSVVNSVVVCVSRVDD

Sequence (177 aa):
MTFNFLCNTRDLEGVHRRLIFITLDSTARDVLKEYWPNVRQLYWPTPSLYRPFSFAEGAYQTLYLLRANLAVCLLKHGKSFWMMQQDTFWRKNLFDLNLEDNYEYDALFDQIGDDQNSERAEWVNEEEAMVDMIFSLNKTEVICDIIQGAATAMGGKGLQSSQLSGMDFFEGIITKE

Organism: Toxoca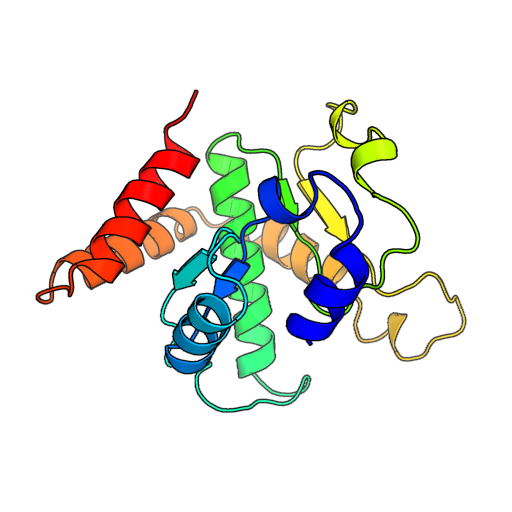ra canis (NCBI:txid6265)